Protein AF-A0A7V9ZHB8-F1 (afdb_monomer_lite)

Sequence (102 aa):
VEQLVADVLPHNGWNTVDVAPDSQLFAGVEQERFYFVHSYGVRRWELVTNGRTRPPLVSWTTHESDRFVAAVENGPLWATQFHPEKSGDAGAVLLSNWVKQL

Foldseek 3Di:
DAFWDDPDPDPFAWFAKQFFPPDLLQVPPNGAIFGAHGGDFAQDDDDDDPVPADDWGFIWTDDPHGIHTQKIGGQLDIDGNTDLVPGPPSSVVSVVSNVVSD

Secondary structure (DSSP, 8-state):
-EE---SS-SEEEEEE-BPPTT-STTTT-TT-EEEEEESEE---------SSSPPPEEEEEEETTEEEEEEEEETTEEEESS-GGGSHHHHHHHHHHHHTT-

Structure (mmCIF, N/CA/C/O backbone):
data_AF-A0A7V9ZHB8-F1
#
_entry.id   AF-A0A7V9ZHB8-F1
#
loop_
_atom_site.group_PDB
_atom_site.id
_atom_site.type_symbol
_atom_site.label_atom_id
_atom_site.label_alt_id
_atom_site.label_comp_id
_atom_site.label_asym_id
_atom_site.label_entity_id
_atom_site.label_seq_id
_atom_site.pdbx_PDB_ins_code
_atom_site.Cartn_x
_atom_site.Cartn_y
_atom_site.Cartn_z
_atom_site.occupancy
_atom_site.B_iso_or_equiv
_atom_site.auth_seq_id
_atom_site.auth_comp_id
_atom_site.auth_asym_id
_atom_site.auth_atom_id
_atom_site.pdbx_PDB_model_num
ATOM 1 N N . VAL A 1 1 ? 13.742 7.022 2.733 1.00 87.94 1 VAL A N 1
ATOM 2 C CA . VAL A 1 1 ? 13.337 6.326 1.489 1.00 87.94 1 VAL A CA 1
ATOM 3 C C . VAL A 1 1 ? 14.582 6.030 0.679 1.00 87.94 1 VAL A C 1
ATOM 5 O O . VAL A 1 1 ? 15.528 6.804 0.761 1.00 87.94 1 VAL A O 1
ATOM 8 N N . GLU A 1 2 ? 14.591 4.922 -0.051 1.00 95.31 2 GLU A N 1
ATOM 9 C CA . GLU A 1 2 ? 15.714 4.433 -0.860 1.00 95.31 2 GLU A CA 1
ATOM 10 C C . GLU A 1 2 ? 15.196 4.042 -2.249 1.00 95.31 2 GLU A C 1
ATOM 12 O O . GLU A 1 2 ? 14.010 3.739 -2.388 1.00 95.31 2 GLU A O 1
ATOM 17 N N . GLN A 1 3 ? 16.051 4.077 -3.275 1.00 97.00 3 GLN A N 1
ATOM 18 C CA . GLN A 1 3 ? 15.681 3.570 -4.598 1.00 97.00 3 GLN A CA 1
ATOM 19 C C . GLN A 1 3 ? 15.465 2.056 -4.508 1.00 97.00 3 GLN A C 1
ATOM 21 O O . GLN A 1 3 ? 16.224 1.377 -3.815 1.00 97.00 3 GLN A O 1
ATOM 26 N N . LEU A 1 4 ? 14.435 1.542 -5.179 1.00 97.38 4 LEU A N 1
ATOM 27 C CA . LEU A 1 4 ? 14.171 0.106 -5.189 1.00 97.38 4 LEU A CA 1
ATOM 28 C C . LEU A 1 4 ? 15.274 -0.654 -5.940 1.00 97.38 4 LEU A C 1
ATOM 30 O O . LEU A 1 4 ? 15.810 -0.165 -6.937 1.00 97.38 4 LEU A O 1
ATOM 34 N N . VAL A 1 5 ? 15.578 -1.864 -5.477 1.00 96.69 5 VAL A N 1
ATOM 35 C CA . VAL A 1 5 ? 16.497 -2.799 -6.141 1.00 96.69 5 VAL A CA 1
ATOM 36 C C . VAL A 1 5 ? 15.700 -3.698 -7.091 1.00 96.69 5 VAL A C 1
ATOM 38 O O . VAL A 1 5 ? 15.248 -4.779 -6.720 1.00 96.69 5 VAL A O 1
ATOM 41 N N . ALA A 1 6 ? 15.501 -3.220 -8.317 1.00 95.94 6 ALA A N 1
ATOM 42 C CA . ALA A 1 6 ? 14.752 -3.908 -9.367 1.00 95.94 6 ALA A CA 1
ATOM 43 C C . ALA A 1 6 ? 15.401 -3.666 -10.737 1.00 95.94 6 ALA A C 1
ATOM 45 O O . ALA A 1 6 ? 16.004 -2.610 -10.959 1.00 95.94 6 ALA A O 1
ATOM 46 N N . ASP A 1 7 ? 15.244 -4.619 -11.651 1.00 97.31 7 ASP A N 1
ATOM 47 C CA . ASP A 1 7 ? 15.706 -4.520 -13.036 1.00 97.31 7 ASP A CA 1
ATOM 48 C C . ASP A 1 7 ? 14.879 -3.484 -13.815 1.00 97.31 7 ASP A C 1
ATOM 50 O O . ASP A 1 7 ? 15.413 -2.767 -14.667 1.00 97.31 7 ASP A O 1
ATOM 54 N N . VAL A 1 8 ? 13.580 -3.361 -13.501 1.00 96.88 8 VAL A N 1
ATOM 55 C CA . VAL A 1 8 ? 12.665 -2.407 -14.145 1.00 96.88 8 VAL A CA 1
ATOM 56 C C . VAL A 1 8 ? 12.180 -1.342 -13.162 1.00 96.88 8 VAL A C 1
ATOM 58 O O . VAL A 1 8 ? 11.477 -1.632 -12.190 1.00 96.88 8 VAL A O 1
ATOM 61 N N . LEU A 1 9 ? 12.495 -0.076 -13.473 1.00 96.81 9 LEU A N 1
ATOM 62 C CA . LEU A 1 9 ? 11.999 1.107 -12.766 1.00 96.81 9 LEU A CA 1
ATOM 63 C C . LEU A 1 9 ? 11.439 2.178 -13.722 1.00 96.81 9 LEU A C 1
ATOM 65 O O . LEU A 1 9 ? 11.966 2.346 -14.823 1.00 96.81 9 LEU A O 1
ATOM 69 N N . PRO A 1 10 ? 10.426 2.960 -13.291 1.00 97.12 10 PRO A N 1
ATOM 70 C CA . PRO A 1 10 ? 9.729 2.870 -11.999 1.00 97.12 10 PRO A CA 1
ATOM 71 C C . PRO A 1 10 ? 8.911 1.576 -11.860 1.00 97.12 10 PRO A C 1
ATOM 73 O O . PRO A 1 10 ? 8.485 1.004 -12.862 1.00 97.12 10 PRO A O 1
ATOM 76 N N . HIS A 1 11 ? 8.645 1.147 -10.622 1.00 98.00 11 HIS A N 1
ATOM 77 C CA . HIS A 1 11 ? 7.557 0.206 -10.349 1.00 98.00 11 HIS A CA 1
ATOM 78 C C . HIS A 1 11 ? 6.259 0.889 -10.788 1.00 98.00 11 HIS A C 1
ATOM 80 O O . HIS A 1 11 ? 5.788 1.815 -10.125 1.00 98.00 11 HIS A O 1
ATOM 86 N N . ASN A 1 12 ? 5.756 0.499 -11.960 1.00 98.12 12 ASN A N 1
ATOM 87 C CA . ASN A 1 12 ? 4.622 1.121 -12.633 1.00 98.12 12 ASN A CA 1
ATOM 88 C C . ASN A 1 12 ? 3.623 0.046 -13.048 1.00 98.12 12 ASN A C 1
ATOM 90 O O . ASN A 1 12 ? 3.830 -0.660 -14.036 1.00 98.12 12 ASN A O 1
ATOM 94 N N . GLY A 1 13 ? 2.545 -0.082 -12.284 1.00 97.75 13 GLY A N 1
ATOM 95 C CA . GLY A 1 13 ? 1.534 -1.092 -12.542 1.00 97.75 13 GLY A CA 1
ATOM 96 C C . GLY A 1 13 ? 0.761 -1.501 -11.301 1.00 97.75 13 GLY A C 1
ATOM 97 O O . GLY A 1 13 ? 0.756 -0.818 -10.280 1.00 97.75 13 GLY A O 1
ATOM 98 N N . TRP A 1 14 ? 0.072 -2.629 -11.432 1.00 98.50 14 TRP A N 1
ATOM 99 C CA . TRP A 1 14 ? -0.825 -3.167 -10.419 1.00 98.50 14 TRP A CA 1
ATOM 100 C C . TRP A 1 14 ? -0.142 -4.266 -9.614 1.00 98.50 14 TRP A C 1
ATOM 102 O O . TRP A 1 14 ? 0.221 -5.305 -10.174 1.00 98.50 14 TRP A O 1
ATOM 112 N N . ASN A 1 15 ? -0.037 -4.080 -8.302 1.00 98.56 15 ASN A N 1
ATOM 113 C CA . ASN A 1 15 ? 0.604 -5.040 -7.406 1.00 98.56 15 ASN A CA 1
ATOM 114 C C . ASN A 1 15 ? -0.289 -5.359 -6.197 1.00 98.56 15 ASN A C 1
ATOM 116 O O . ASN A 1 15 ? -1.186 -4.583 -5.860 1.00 98.56 15 ASN A O 1
ATOM 120 N N . THR A 1 16 ? -0.076 -6.518 -5.582 1.00 98.50 16 THR A N 1
ATOM 121 C CA . THR A 1 16 ? -0.768 -6.946 -4.359 1.00 98.50 16 THR A CA 1
ATOM 122 C C . THR A 1 16 ? -0.062 -6.401 -3.122 1.00 98.50 16 THR A C 1
ATOM 124 O O . THR A 1 16 ? 1.098 -5.985 -3.177 1.00 98.50 16 THR A O 1
ATOM 127 N N . VAL A 1 17 ? -0.759 -6.411 -1.989 1.00 98.75 17 VAL A N 1
ATOM 128 C CA . VAL A 1 17 ? -0.229 -5.955 -0.702 1.00 98.75 17 VAL A CA 1
ATOM 129 C C . VAL A 1 17 ? -0.300 -7.101 0.305 1.00 98.75 17 VAL A C 1
ATOM 131 O O . VAL A 1 17 ? -1.345 -7.715 0.483 1.00 98.75 17 VAL A O 1
ATOM 134 N N . ASP A 1 18 ? 0.808 -7.360 0.993 1.00 98.62 18 ASP A N 1
ATOM 135 C CA . ASP A 1 18 ? 0.848 -8.147 2.221 1.00 98.62 18 ASP A CA 1
ATOM 136 C C . ASP A 1 18 ? 0.227 -7.299 3.339 1.00 98.62 18 ASP A C 1
ATOM 138 O O . ASP A 1 18 ? 0.907 -6.506 4.007 1.00 98.62 18 ASP A O 1
ATOM 142 N N . VAL A 1 19 ? -1.091 -7.412 3.484 1.00 98.50 19 VAL A N 1
ATOM 143 C CA . VAL A 1 19 ? -1.876 -6.623 4.434 1.00 98.50 19 VAL A CA 1
ATOM 144 C C . VAL A 1 19 ? -1.509 -6.994 5.870 1.00 98.50 19 VAL A C 1
ATOM 146 O O . VAL A 1 19 ? -1.460 -8.167 6.244 1.00 98.50 19 VAL A O 1
ATOM 149 N N . ALA A 1 20 ? -1.247 -5.976 6.689 1.00 97.69 20 ALA A N 1
ATOM 150 C CA . ALA A 1 20 ? -1.043 -6.157 8.118 1.00 97.69 20 ALA A CA 1
ATOM 151 C C . ALA A 1 20 ? -2.311 -6.741 8.772 1.00 97.69 20 ALA A C 1
ATOM 153 O O . ALA A 1 20 ? -3.413 -6.287 8.452 1.00 97.69 20 ALA A O 1
ATOM 154 N N . PRO A 1 21 ? -2.183 -7.695 9.712 1.00 96.06 21 PRO A N 1
ATOM 155 C CA . PRO A 1 21 ? -3.331 -8.217 10.444 1.00 96.06 21 PRO A CA 1
ATOM 156 C C . PRO A 1 21 ? -4.172 -7.096 11.066 1.00 96.06 21 PRO A C 1
ATOM 158 O O . PRO A 1 21 ? -3.627 -6.088 11.518 1.00 96.06 21 PRO A O 1
ATOM 161 N N . ASP A 1 22 ? -5.490 -7.291 11.081 1.00 94.81 22 ASP A N 1
ATOM 162 C CA . ASP A 1 22 ? -6.484 -6.388 11.681 1.00 94.81 22 ASP A CA 1
ATOM 163 C C . ASP A 1 22 ? -6.598 -4.984 11.048 1.00 94.81 22 ASP A C 1
ATOM 165 O O . ASP A 1 22 ? -7.266 -4.107 11.606 1.00 94.81 22 ASP A O 1
ATOM 169 N N . SER A 1 23 ? -5.992 -4.765 9.875 1.00 96.81 23 SER A N 1
ATOM 170 C CA . SER A 1 23 ? -6.069 -3.489 9.156 1.00 96.81 23 SER A CA 1
ATOM 171 C C . SER A 1 23 ? -7.503 -3.132 8.761 1.00 96.81 23 SER A C 1
ATOM 173 O O . SER A 1 23 ? -8.161 -3.865 8.021 1.00 96.81 23 SER A O 1
ATOM 175 N N . GLN A 1 24 ? -7.974 -1.963 9.205 1.00 96.88 24 GLN A N 1
ATOM 176 C CA . GLN A 1 24 ? -9.261 -1.411 8.770 1.00 96.88 24 GLN A CA 1
ATOM 177 C C . GLN A 1 24 ? -9.154 -0.767 7.386 1.00 96.88 24 GLN A C 1
ATOM 179 O O . GLN A 1 24 ? -10.141 -0.715 6.652 1.00 96.88 24 GLN A O 1
ATOM 184 N N . LEU A 1 25 ? -7.958 -0.305 7.008 1.00 97.12 25 LEU A N 1
ATOM 185 C CA . LEU A 1 25 ? -7.672 0.274 5.696 1.00 97.12 25 LEU A CA 1
ATOM 186 C C . LEU A 1 25 ? -8.040 -0.684 4.554 1.00 97.12 25 LEU A C 1
ATOM 188 O O . LEU A 1 25 ? -8.719 -0.280 3.609 1.00 97.12 25 LEU A O 1
ATOM 192 N N . PHE A 1 26 ? -7.657 -1.957 4.666 1.00 98.12 26 PHE A N 1
ATOM 193 C CA . PHE A 1 26 ? -7.837 -2.962 3.609 1.00 98.12 26 PHE A CA 1
ATOM 194 C C . PHE A 1 26 ? -9.076 -3.852 3.767 1.00 98.12 26 PHE A C 1
ATOM 196 O O . PHE A 1 26 ? -9.242 -4.780 2.978 1.00 98.12 26 PHE A O 1
ATOM 203 N N . ALA A 1 27 ? -9.949 -3.584 4.744 1.00 97.94 27 ALA A N 1
ATOM 204 C CA . ALA A 1 27 ? -11.111 -4.425 5.020 1.00 97.94 27 ALA A CA 1
ATOM 205 C C . ALA A 1 27 ? -11.984 -4.641 3.765 1.00 97.94 27 ALA A C 1
ATOM 207 O O . ALA A 1 27 ? -12.530 -3.682 3.205 1.00 97.94 27 ALA A O 1
ATOM 208 N N . GLY A 1 28 ? -12.121 -5.902 3.342 1.00 98.12 28 GLY A N 1
ATOM 209 C CA . GLY A 1 28 ? -12.891 -6.322 2.166 1.00 98.12 28 GLY A CA 1
ATOM 210 C C . GLY A 1 28 ? -12.172 -6.189 0.817 1.00 98.12 28 GLY A C 1
ATOM 211 O O . GLY A 1 28 ? -12.789 -6.463 -0.212 1.00 98.12 28 GLY A O 1
ATOM 212 N N . VAL A 1 29 ? -10.905 -5.767 0.802 1.00 98.38 29 VAL A N 1
ATOM 213 C CA . VAL A 1 29 ? -10.054 -5.631 -0.398 1.00 98.38 29 VAL A CA 1
ATOM 214 C C . VAL A 1 29 ? -8.635 -6.165 -0.162 1.00 98.38 29 VAL A C 1
ATOM 216 O O . VAL A 1 29 ? -7.681 -5.755 -0.821 1.00 98.38 29 VAL A O 1
ATOM 219 N N . GLU A 1 30 ? -8.469 -7.093 0.779 1.00 98.19 30 GLU A N 1
ATOM 220 C CA . GLU A 1 30 ? -7.162 -7.589 1.227 1.00 98.19 30 GLU A CA 1
ATOM 221 C C . GLU A 1 30 ? -6.399 -8.346 0.131 1.00 98.19 30 GLU A C 1
ATOM 223 O O . GLU A 1 30 ? -5.177 -8.436 0.180 1.00 98.19 30 GLU A O 1
ATOM 228 N N . GLN A 1 31 ? -7.120 -8.907 -0.844 1.00 97.94 31 GLN A N 1
ATOM 229 C CA . GLN A 1 31 ? -6.565 -9.695 -1.953 1.00 97.94 31 GLN A CA 1
ATOM 230 C C . GLN A 1 31 ? -6.563 -8.939 -3.291 1.00 97.94 31 GLN A C 1
ATOM 232 O O . GLN A 1 31 ? -6.188 -9.501 -4.322 1.00 97.94 31 GLN A O 1
ATOM 237 N N . GLU A 1 32 ? -6.991 -7.676 -3.289 1.00 98.56 32 GLU A N 1
ATOM 238 C CA . GLU A 1 32 ? -7.055 -6.854 -4.493 1.00 98.56 32 GLU A CA 1
ATOM 239 C C . GLU A 1 32 ? -5.682 -6.293 -4.883 1.00 98.56 32 GLU A C 1
ATOM 241 O O . GLU A 1 32 ? -4.687 -6.375 -4.152 1.00 98.56 32 GLU A O 1
ATOM 246 N N . ARG A 1 33 ? -5.621 -5.712 -6.083 1.00 98.56 33 ARG A N 1
A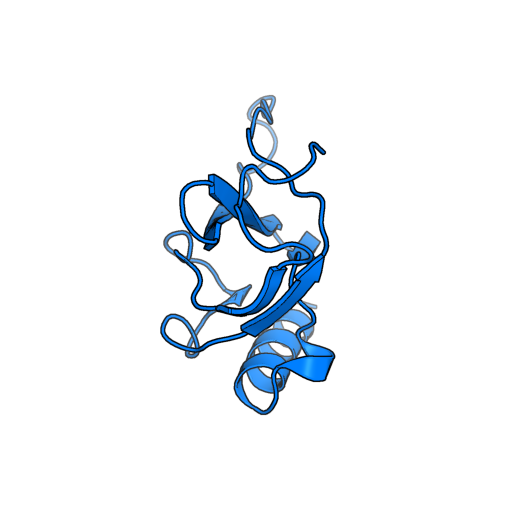TOM 247 C CA . ARG A 1 33 ? -4.424 -5.039 -6.591 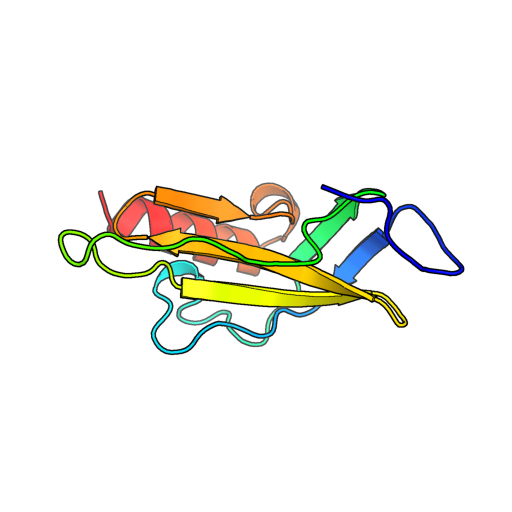1.00 98.56 33 ARG A CA 1
ATOM 248 C C . ARG A 1 33 ? -4.591 -3.530 -6.546 1.00 98.56 33 ARG A C 1
ATOM 250 O O . ARG A 1 33 ? -5.658 -3.003 -6.844 1.00 98.56 33 ARG A O 1
ATOM 257 N N . PHE A 1 34 ? -3.490 -2.839 -6.279 1.00 98.88 34 PHE A N 1
ATOM 258 C CA . PHE A 1 34 ? -3.434 -1.381 -6.234 1.00 98.88 34 PHE A CA 1
ATOM 259 C C . PHE A 1 34 ? -2.411 -0.845 -7.230 1.00 98.88 34 PHE A C 1
ATOM 261 O O . PHE A 1 34 ? -1.441 -1.528 -7.566 1.00 98.88 34 PHE A O 1
ATOM 268 N N . TYR A 1 35 ? -2.638 0.374 -7.717 1.00 98.69 35 TYR A N 1
ATOM 269 C CA . TYR A 1 35 ? -1.800 1.001 -8.731 1.00 98.69 35 TYR A CA 1
ATOM 270 C C . TYR A 1 35 ? -0.626 1.767 -8.107 1.00 98.69 35 TYR A C 1
ATOM 272 O O . TYR A 1 35 ? -0.805 2.758 -7.391 1.00 98.69 35 TYR A O 1
ATOM 280 N N . PHE A 1 36 ? 0.588 1.326 -8.422 1.00 98.81 36 PHE A N 1
ATOM 281 C CA . PHE A 1 36 ? 1.850 1.923 -8.001 1.00 98.81 36 PHE A CA 1
ATOM 282 C C . PHE A 1 36 ? 2.531 2.628 -9.177 1.00 98.81 36 PHE A C 1
ATOM 284 O O . PHE A 1 36 ? 2.487 2.152 -10.310 1.00 98.81 36 PHE A O 1
ATOM 291 N N . VAL A 1 37 ? 3.186 3.758 -8.895 1.00 98.38 37 VAL A N 1
ATOM 292 C CA . VAL A 1 37 ? 4.053 4.472 -9.845 1.00 98.38 37 VAL A CA 1
ATOM 293 C C . VAL A 1 37 ? 5.162 5.216 -9.091 1.00 98.38 37 VAL A C 1
ATOM 295 O O . VAL A 1 37 ? 5.001 6.362 -8.681 1.00 98.38 37 VAL A O 1
ATOM 298 N N . HIS A 1 38 ? 6.293 4.550 -8.847 1.00 98.31 38 HIS A N 1
ATOM 299 C CA . HIS A 1 38 ? 7.403 5.116 -8.065 1.00 98.31 38 HIS A CA 1
ATOM 300 C C . HIS A 1 38 ? 8.738 4.393 -8.313 1.00 98.31 38 HIS A C 1
ATOM 302 O O . HIS A 1 38 ? 8.761 3.220 -8.676 1.00 98.31 38 HIS A O 1
ATOM 308 N N . SER A 1 39 ? 9.862 5.082 -8.084 1.00 98.19 39 SER A N 1
ATOM 309 C CA . SER A 1 39 ? 11.209 4.471 -8.113 1.00 98.19 39 SER A CA 1
ATOM 310 C C . SER A 1 39 ? 11.841 4.309 -6.728 1.00 98.19 39 SER A C 1
ATOM 312 O O . SER A 1 39 ? 12.841 3.610 -6.588 1.00 98.19 39 SER A O 1
ATOM 314 N N . TYR A 1 40 ? 11.278 4.960 -5.706 1.00 98.31 40 TYR A N 1
ATOM 315 C CA . TYR A 1 40 ? 11.793 4.977 -4.336 1.00 98.31 40 TYR A CA 1
ATOM 316 C C . TYR A 1 40 ? 10.733 4.449 -3.373 1.00 98.31 40 TYR A C 1
ATOM 318 O O . TYR A 1 40 ? 9.545 4.686 -3.584 1.00 98.31 40 TYR A O 1
ATOM 326 N N . GLY A 1 41 ? 11.154 3.768 -2.311 1.00 97.69 41 GLY A N 1
ATOM 327 C CA . GLY A 1 41 ? 10.269 3.225 -1.282 1.00 97.69 41 GLY A CA 1
ATOM 328 C C . GLY A 1 41 ? 10.921 3.201 0.100 1.00 97.69 41 GLY A C 1
ATOM 329 O O . GLY A 1 41 ? 12.112 3.478 0.270 1.00 97.69 41 GLY A O 1
ATOM 330 N N . VAL A 1 42 ? 10.128 2.897 1.127 1.00 97.62 42 VAL A N 1
ATOM 331 C CA . VAL A 1 42 ? 10.632 2.636 2.484 1.00 97.62 42 VAL A CA 1
ATOM 332 C C . VAL A 1 42 ? 10.916 1.142 2.609 1.00 97.62 42 VAL A C 1
ATOM 334 O O . VAL A 1 42 ? 9.988 0.342 2.648 1.00 97.62 42 VAL A O 1
ATOM 337 N N . ARG A 1 43 ? 12.197 0.767 2.668 1.00 95.62 43 ARG A N 1
ATOM 338 C CA . ARG A 1 43 ? 12.649 -0.640 2.690 1.00 95.62 43 ARG A CA 1
ATOM 339 C C . ARG A 1 43 ? 12.852 -1.201 4.101 1.00 95.62 43 ARG A C 1
ATOM 341 O O . ARG A 1 43 ? 12.961 -2.406 4.292 1.00 95.62 43 ARG A O 1
ATOM 348 N N . ARG A 1 44 ? 12.891 -0.325 5.109 1.00 93.88 44 ARG A N 1
ATOM 349 C CA . ARG A 1 44 ? 13.052 -0.665 6.529 1.00 93.88 44 ARG A CA 1
ATOM 350 C C . ARG A 1 44 ? 12.077 0.151 7.366 1.00 93.88 44 ARG A C 1
ATOM 352 O O . ARG A 1 44 ? 11.900 1.341 7.114 1.00 93.88 44 ARG A O 1
ATOM 359 N N . TRP A 1 45 ? 11.478 -0.485 8.368 1.00 90.94 45 TRP A N 1
ATOM 360 C CA . TRP A 1 45 ? 10.575 0.161 9.314 1.00 90.94 45 TRP A CA 1
ATOM 361 C C . TRP A 1 45 ? 11.170 0.121 10.723 1.00 90.94 45 TRP A C 1
ATOM 363 O O . TRP A 1 45 ? 11.392 -0.958 11.266 1.00 90.94 45 TRP A O 1
ATOM 373 N N . GLU A 1 46 ? 11.427 1.290 11.311 1.00 85.56 46 GLU A N 1
ATOM 374 C CA . GLU A 1 46 ? 12.141 1.425 12.593 1.00 85.56 46 GLU A CA 1
ATOM 375 C C . GLU A 1 46 ? 11.420 2.378 13.564 1.00 85.56 46 GLU A C 1
ATOM 377 O O . GLU A 1 46 ? 12.050 3.099 14.338 1.00 85.56 46 GLU A O 1
ATOM 382 N N . LEU A 1 47 ? 10.082 2.427 13.536 1.00 82.56 47 LEU A N 1
ATOM 383 C CA . LEU A 1 47 ? 9.351 3.264 14.490 1.00 82.56 47 LEU A CA 1
ATOM 384 C C . LEU A 1 47 ? 9.345 2.627 15.885 1.00 82.56 47 LEU A C 1
ATOM 386 O O . LEU A 1 47 ? 8.675 1.624 16.124 1.00 82.56 47 LEU A O 1
ATOM 390 N N . VAL A 1 48 ? 10.027 3.276 16.825 1.00 72.56 48 VAL A N 1
ATOM 391 C CA . VAL A 1 48 ? 9.997 2.925 18.248 1.00 72.56 48 VAL A CA 1
ATOM 392 C C . VAL A 1 48 ? 8.910 3.744 18.944 1.00 72.56 48 VAL A C 1
ATOM 394 O O . VAL A 1 48 ? 9.040 4.955 19.113 1.00 72.56 48 VAL A O 1
ATOM 397 N N . THR A 1 49 ? 7.822 3.096 19.363 1.00 76.62 49 THR A N 1
ATOM 398 C CA . THR A 1 49 ? 6.802 3.746 20.202 1.00 76.62 49 THR A CA 1
ATOM 399 C C . THR A 1 49 ? 7.264 3.803 21.656 1.00 76.62 49 THR A C 1
ATOM 401 O O . THR A 1 49 ? 7.800 2.828 22.173 1.00 76.62 49 THR A O 1
ATOM 404 N N . ASN A 1 50 ? 6.974 4.894 22.363 1.00 80.38 50 ASN A N 1
ATOM 405 C CA . ASN A 1 50 ? 7.286 5.056 23.791 1.00 80.38 50 ASN A CA 1
ATOM 406 C C . ASN A 1 50 ? 6.275 4.360 24.736 1.00 80.38 50 ASN A C 1
ATOM 408 O O . ASN A 1 50 ? 6.171 4.728 25.904 1.00 80.38 50 ASN A O 1
ATOM 412 N N . GLY A 1 51 ? 5.476 3.418 24.219 1.00 79.88 51 GLY A N 1
ATOM 413 C CA . GLY A 1 51 ? 4.414 2.719 24.952 1.00 79.88 51 GLY A CA 1
ATOM 414 C C . GLY A 1 51 ? 3.147 3.542 25.218 1.00 79.88 51 GLY A C 1
ATOM 415 O O . GLY A 1 51 ? 2.193 3.013 25.778 1.00 79.88 51 GLY A O 1
ATOM 416 N N . ARG A 1 52 ? 3.103 4.823 24.823 1.00 81.62 52 ARG A N 1
ATOM 417 C CA . ARG A 1 52 ? 1.927 5.698 25.013 1.00 81.62 52 ARG A CA 1
ATOM 418 C C . ARG A 1 52 ? 0.991 5.716 23.807 1.00 81.62 52 ARG A C 1
ATOM 420 O O . ARG A 1 52 ? -0.122 6.222 23.907 1.00 81.62 52 ARG A O 1
ATOM 427 N N . THR A 1 53 ? 1.445 5.193 22.673 1.00 80.12 53 THR A N 1
ATOM 428 C CA . THR A 1 53 ? 0.679 5.078 21.433 1.00 80.12 53 THR A CA 1
ATOM 429 C C . THR A 1 53 ? 0.672 3.632 20.969 1.00 80.12 53 THR A C 1
ATOM 431 O O . THR A 1 53 ? 1.617 2.882 21.221 1.00 80.12 53 THR A O 1
ATOM 434 N N . ARG A 1 54 ? -0.403 3.236 20.283 1.00 83.94 54 ARG A N 1
ATOM 435 C CA . ARG A 1 54 ? -0.436 1.944 19.600 1.00 83.94 54 ARG A CA 1
ATOM 436 C C . ARG A 1 54 ? 0.626 1.941 18.489 1.00 83.94 54 ARG A C 1
ATOM 438 O O . ARG A 1 54 ? 0.776 2.963 17.810 1.00 83.94 54 ARG A O 1
ATOM 445 N N . PRO A 1 55 ? 1.379 0.841 18.315 1.00 89.06 55 PRO A N 1
ATOM 446 C CA . PRO A 1 55 ? 2.226 0.672 17.146 1.00 89.06 55 PRO A CA 1
ATOM 447 C C . PRO A 1 55 ? 1.383 0.741 15.869 1.00 89.06 55 PRO A C 1
ATOM 449 O O . PRO A 1 55 ? 0.263 0.227 15.860 1.00 89.06 55 PRO A O 1
ATOM 452 N N . PRO A 1 56 ? 1.893 1.368 14.801 1.00 92.88 56 PRO A N 1
ATOM 453 C CA . PRO A 1 56 ? 1.217 1.353 13.518 1.00 92.88 56 PRO A CA 1
ATOM 454 C C . PRO A 1 56 ? 1.193 -0.057 12.937 1.00 92.88 56 PRO A C 1
ATOM 456 O O . PRO A 1 56 ? 2.153 -0.819 13.070 1.00 92.88 56 PRO A O 1
ATOM 459 N N . LEU A 1 57 ? 0.121 -0.352 12.216 1.00 95.50 57 LEU A N 1
ATOM 460 C CA . LEU A 1 57 ? 0.050 -1.475 11.301 1.00 95.50 57 LEU A CA 1
ATOM 461 C C . LEU A 1 57 ? 0.821 -1.106 10.030 1.00 95.50 57 LEU A C 1
ATOM 463 O O . LEU A 1 57 ? 0.635 -0.022 9.474 1.00 95.50 57 LEU A O 1
ATOM 467 N N . VAL A 1 58 ? 1.712 -1.992 9.585 1.00 97.50 58 VAL A N 1
ATOM 468 C CA . VAL A 1 58 ? 2.577 -1.766 8.418 1.00 97.50 58 VAL A CA 1
ATOM 469 C C . VAL A 1 58 ? 2.338 -2.880 7.413 1.00 97.50 58 VAL A C 1
ATOM 471 O O . VAL A 1 58 ? 2.694 -4.031 7.668 1.00 97.50 58 VAL A O 1
ATOM 474 N N . SER A 1 59 ? 1.743 -2.523 6.278 1.00 98.50 59 SER A N 1
ATOM 475 C CA . SER A 1 59 ? 1.497 -3.439 5.165 1.00 98.50 59 SER A CA 1
ATOM 476 C C . SER A 1 59 ? 2.610 -3.311 4.134 1.00 98.50 59 SER A C 1
ATOM 478 O O . SER A 1 59 ? 3.109 -2.212 3.867 1.00 98.50 59 SER A O 1
ATOM 480 N N . TRP A 1 60 ? 3.010 -4.432 3.549 1.00 98.69 60 TRP A N 1
ATOM 481 C CA . TRP A 1 60 ? 4.184 -4.517 2.682 1.00 98.69 60 TRP A CA 1
ATOM 482 C C . TRP A 1 60 ? 3.790 -4.911 1.267 1.00 98.69 60 TRP A C 1
ATOM 484 O O . TRP A 1 60 ? 2.706 -5.416 1.023 1.00 98.69 60 TRP A O 1
ATOM 494 N N . THR A 1 61 ? 4.671 -4.682 0.312 1.00 98.69 61 THR A N 1
ATOM 495 C CA . THR A 1 61 ? 4.569 -5.277 -1.019 1.00 98.69 61 THR A CA 1
ATOM 496 C C . THR A 1 61 ? 5.972 -5.596 -1.513 1.00 98.69 61 THR A C 1
ATOM 498 O O . THR A 1 61 ? 6.967 -5.151 -0.928 1.00 98.69 61 THR A O 1
ATOM 501 N N . THR A 1 62 ? 6.049 -6.387 -2.573 1.00 98.44 62 THR A N 1
ATOM 502 C CA . THR A 1 62 ? 7.306 -6.777 -3.201 1.00 98.44 62 THR A CA 1
ATOM 503 C C . THR A 1 62 ? 7.224 -6.456 -4.687 1.00 98.44 62 THR A C 1
ATOM 505 O O . THR A 1 62 ? 6.295 -6.890 -5.370 1.00 98.44 62 THR A O 1
ATOM 508 N N . HIS A 1 63 ? 8.189 -5.685 -5.188 1.00 98.12 63 HIS A N 1
ATOM 509 C CA . HIS A 1 63 ? 8.398 -5.488 -6.623 1.00 98.12 63 HIS A CA 1
ATOM 510 C C . HIS A 1 63 ? 9.691 -6.199 -7.002 1.00 98.12 63 HIS A C 1
ATOM 512 O O . HIS A 1 63 ? 10.764 -5.842 -6.516 1.00 98.12 63 HIS A O 1
ATOM 518 N N . GLU A 1 64 ? 9.564 -7.239 -7.824 1.00 96.38 64 GLU A N 1
ATOM 519 C CA . GLU A 1 64 ? 10.649 -8.170 -8.146 1.00 96.38 64 GLU A CA 1
ATOM 520 C C . GLU A 1 64 ? 11.318 -8.743 -6.884 1.00 96.38 64 GLU A C 1
ATOM 522 O O . GLU A 1 64 ? 10.714 -9.555 -6.186 1.00 96.38 64 GLU A O 1
ATOM 527 N N . SER A 1 65 ? 12.559 -8.344 -6.592 1.00 93.88 65 SER A N 1
ATOM 528 C CA . SER A 1 65 ? 13.336 -8.853 -5.456 1.00 93.88 65 SER A CA 1
ATOM 529 C C . SER A 1 65 ? 13.316 -7.944 -4.225 1.00 93.88 65 SER A C 1
ATOM 531 O O . SER A 1 65 ? 13.844 -8.329 -3.181 1.00 93.88 65 SER A O 1
ATOM 533 N N . ASP A 1 66 ? 12.710 -6.755 -4.318 1.00 97.38 66 ASP A N 1
ATOM 534 C CA . ASP A 1 66 ? 12.792 -5.743 -3.267 1.00 97.38 66 ASP A CA 1
ATOM 535 C C . ASP A 1 66 ? 11.449 -5.524 -2.570 1.00 97.38 66 ASP A C 1
ATOM 537 O O . ASP A 1 66 ? 10.405 -5.306 -3.195 1.00 97.38 66 ASP A O 1
ATOM 541 N N . ARG A 1 67 ? 11.492 -5.575 -1.238 1.00 98.06 67 ARG A N 1
ATOM 542 C CA . ARG A 1 67 ? 10.322 -5.468 -0.367 1.00 98.06 67 ARG A CA 1
ATOM 543 C C . ARG A 1 67 ? 10.278 -4.092 0.280 1.00 98.06 67 ARG A C 1
ATOM 545 O O . ARG A 1 67 ? 11.266 -3.629 0.850 1.00 98.06 67 ARG A O 1
ATOM 552 N N . PHE A 1 68 ? 9.118 -3.449 0.234 1.00 98.44 68 PHE A N 1
ATOM 553 C CA . PHE A 1 68 ? 8.938 -2.100 0.764 1.00 98.44 68 PHE A CA 1
ATOM 554 C C . PHE A 1 68 ? 7.554 -1.903 1.385 1.00 98.44 68 PHE A C 1
ATOM 556 O O . PHE A 1 68 ? 6.630 -2.692 1.179 1.00 98.44 68 PHE A O 1
ATOM 563 N N . VAL A 1 69 ? 7.421 -0.848 2.186 1.00 98.50 69 VAL A N 1
ATOM 564 C CA . VAL A 1 69 ? 6.161 -0.475 2.834 1.00 98.50 69 VAL A CA 1
ATOM 565 C C . VAL A 1 69 ? 5.167 0.011 1.781 1.00 98.50 69 VAL A C 1
ATOM 567 O O . VAL A 1 69 ? 5.404 1.015 1.110 1.00 98.50 69 VAL A O 1
ATOM 570 N N . ALA A 1 70 ? 4.041 -0.691 1.664 1.00 98.69 70 ALA A N 1
ATOM 571 C CA . ALA A 1 70 ? 2.942 -0.335 0.774 1.00 98.69 70 ALA A CA 1
ATOM 572 C C . ALA A 1 70 ? 1.954 0.623 1.444 1.00 98.69 70 ALA A C 1
ATOM 574 O O . ALA A 1 70 ? 1.423 1.514 0.784 1.00 98.69 70 ALA A O 1
ATOM 575 N N . ALA A 1 71 ? 1.704 0.441 2.742 1.00 98.44 71 ALA A N 1
ATOM 576 C CA . ALA A 1 71 ? 0.805 1.290 3.508 1.00 9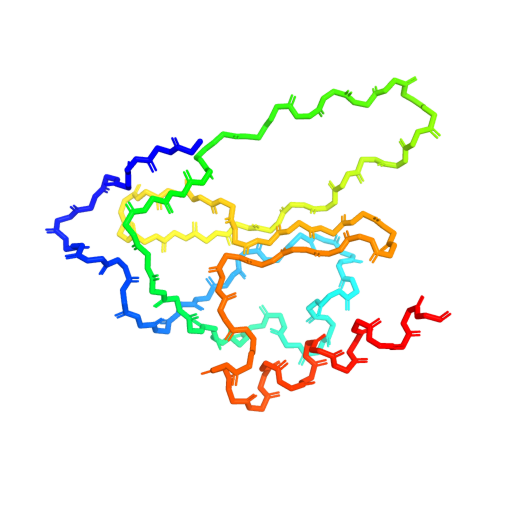8.44 71 ALA A CA 1
ATOM 577 C C . ALA A 1 71 ? 1.106 1.245 5.010 1.00 98.44 71 ALA A C 1
ATOM 579 O O . ALA A 1 71 ? 1.646 0.263 5.525 1.00 98.44 71 ALA A O 1
ATOM 580 N N . VAL A 1 72 ? 0.719 2.310 5.709 1.00 97.19 72 VAL A N 1
ATOM 581 C CA . VAL A 1 72 ? 0.801 2.434 7.167 1.00 97.19 72 VAL A CA 1
ATOM 582 C C . VAL A 1 72 ? -0.544 2.908 7.702 1.00 97.19 72 VAL A C 1
ATOM 584 O O . VAL A 1 72 ? -1.127 3.850 7.166 1.00 97.19 72 VAL A O 1
ATOM 587 N N . GLU A 1 73 ? -1.008 2.284 8.780 1.00 95.00 73 GLU A N 1
ATOM 588 C CA . GLU A 1 73 ? -2.252 2.610 9.480 1.00 95.00 73 GLU A CA 1
ATOM 589 C C . GLU A 1 73 ? -1.971 2.795 10.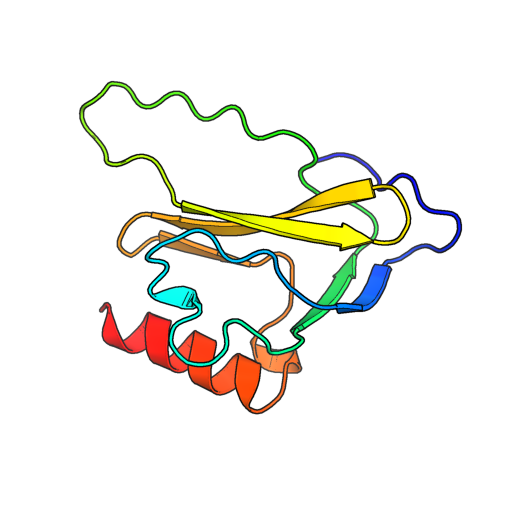981 1.00 95.00 73 GLU A C 1
ATOM 591 O O . GLU A 1 73 ? -1.411 1.916 11.634 1.00 95.00 73 GLU A O 1
ATOM 596 N N . ASN A 1 74 ? -2.345 3.946 11.552 1.00 91.75 74 ASN A N 1
ATOM 597 C CA . ASN A 1 74 ? -2.234 4.215 12.989 1.00 91.75 74 ASN A CA 1
ATOM 598 C C . ASN A 1 74 ? -3.415 5.041 13.512 1.00 91.75 74 ASN A C 1
ATOM 600 O O . ASN A 1 74 ? -3.380 6.276 13.514 1.00 91.75 74 ASN A O 1
ATOM 604 N N . GLY A 1 75 ? -4.475 4.364 13.958 1.00 87.44 75 GLY A N 1
ATOM 605 C CA . GLY A 1 75 ? -5.722 5.048 14.307 1.00 87.44 75 GLY A CA 1
ATOM 606 C C . GLY A 1 75 ? -6.265 5.785 13.076 1.00 87.44 75 GLY A C 1
ATOM 607 O O . GLY A 1 75 ? -6.419 5.130 12.055 1.00 87.44 75 GLY A O 1
ATOM 608 N N . PRO A 1 76 ? -6.514 7.106 13.118 1.00 87.06 76 PRO A N 1
ATOM 609 C CA . PRO A 1 76 ? -7.008 7.863 11.961 1.00 87.06 76 PRO A CA 1
ATOM 610 C C . PRO A 1 76 ? -5.919 8.251 10.936 1.00 87.06 76 PRO A C 1
ATOM 612 O O . PRO A 1 76 ? -6.242 8.744 9.855 1.00 87.06 76 PRO A O 1
ATOM 615 N N . LEU A 1 77 ? -4.627 8.082 11.261 1.00 91.31 77 LEU A N 1
ATOM 616 C CA . LEU A 1 77 ? -3.521 8.446 10.367 1.00 91.31 77 LEU A CA 1
ATOM 617 C C . LEU A 1 77 ? -3.177 7.282 9.440 1.00 91.31 77 LEU A C 1
ATOM 619 O O . LEU A 1 77 ? -2.543 6.316 9.874 1.00 91.31 77 LEU A O 1
ATOM 623 N N . TRP A 1 78 ? -3.575 7.390 8.175 1.00 95.50 78 TRP A N 1
ATOM 624 C CA . TRP A 1 78 ? -3.319 6.386 7.142 1.00 95.50 78 TRP A CA 1
ATOM 625 C C . TRP A 1 78 ? -2.458 6.976 6.021 1.00 95.50 78 TRP A C 1
ATOM 627 O O . TRP A 1 78 ? -2.581 8.156 5.691 1.00 95.50 78 TRP A O 1
ATOM 637 N N . ALA A 1 79 ? -1.584 6.162 5.434 1.00 97.50 79 ALA A N 1
ATOM 638 C CA . ALA A 1 79 ? -0.775 6.535 4.276 1.00 97.50 79 ALA A CA 1
ATOM 639 C C . ALA A 1 79 ? -0.562 5.331 3.354 1.00 97.50 79 ALA A C 1
ATOM 641 O O . ALA A 1 79 ? -0.352 4.216 3.832 1.00 97.50 79 ALA A O 1
ATOM 642 N N . THR A 1 80 ? -0.562 5.564 2.043 1.00 98.56 80 THR A N 1
ATOM 643 C CA . THR A 1 80 ? -0.335 4.543 1.012 1.00 98.56 80 THR A CA 1
ATOM 644 C C . THR A 1 80 ? 0.778 4.984 0.064 1.00 98.56 80 THR A C 1
ATOM 646 O O . THR A 1 80 ? 0.899 6.161 -0.269 1.00 98.56 80 THR A O 1
ATOM 649 N N . GLN A 1 81 ? 1.605 4.037 -0.375 1.00 98.56 81 GLN A N 1
ATOM 650 C CA . GLN A 1 81 ? 2.595 4.242 -1.435 1.00 98.56 81 GLN A CA 1
ATOM 651 C C . GLN A 1 81 ? 1.960 4.121 -2.829 1.00 98.56 81 GLN A C 1
ATOM 653 O O . GLN A 1 81 ? 2.425 4.753 -3.778 1.00 98.56 81 GLN A O 1
ATOM 658 N N . PHE A 1 82 ? 0.910 3.308 -2.956 1.00 98.75 82 PHE A N 1
ATOM 659 C CA . PHE A 1 82 ? 0.054 3.263 -4.138 1.00 98.75 82 PHE A CA 1
ATOM 660 C C . PHE A 1 82 ? -0.960 4.412 -4.136 1.00 98.75 82 PHE A C 1
ATOM 662 O O . PHE A 1 82 ? -1.181 5.073 -3.119 1.00 98.75 82 PHE A O 1
ATOM 6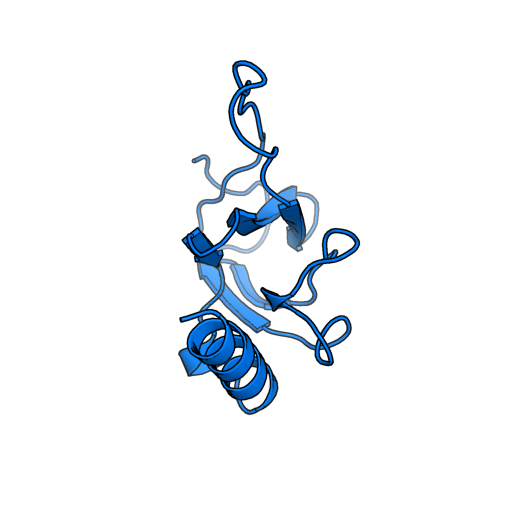69 N N . HIS A 1 83 ? -1.604 4.599 -5.284 1.00 98.69 83 HIS A N 1
ATOM 670 C CA . HIS A 1 83 ? -2.613 5.623 -5.529 1.00 98.69 83 HIS A CA 1
ATOM 671 C C . HIS A 1 83 ? -4.023 5.024 -5.439 1.00 98.69 83 HIS A C 1
ATOM 673 O O . HIS A 1 83 ? -4.499 4.459 -6.434 1.00 98.69 83 HIS A O 1
ATOM 679 N N . PRO A 1 84 ? -4.715 5.096 -4.286 1.00 98.19 84 PRO A N 1
ATOM 680 C CA . PRO A 1 84 ? -6.056 4.533 -4.160 1.00 98.19 84 PRO A CA 1
ATOM 681 C C . PRO A 1 84 ? -7.043 5.177 -5.144 1.00 98.19 84 PRO A C 1
ATOM 683 O O . PRO A 1 84 ? -7.857 4.485 -5.740 1.00 98.19 84 PRO A O 1
ATOM 686 N N . GLU A 1 85 ? -6.901 6.465 -5.449 1.00 98.25 85 GLU A N 1
ATOM 687 C CA . GLU A 1 85 ? -7.716 7.174 -6.441 1.00 98.25 85 GLU A CA 1
ATOM 688 C C . GLU A 1 85 ? -7.523 6.671 -7.883 1.00 98.25 85 GLU A C 1
ATOM 690 O O . GLU A 1 85 ? -8.367 6.911 -8.745 1.00 98.25 85 GLU A O 1
ATOM 695 N N . LYS A 1 86 ? -6.423 5.958 -8.151 1.00 98.12 86 LYS A N 1
ATOM 696 C CA . LYS A 1 86 ? -6.123 5.322 -9.445 1.00 98.12 86 LYS A CA 1
ATOM 697 C C . LYS A 1 86 ? -6.289 3.802 -9.418 1.00 98.12 86 LYS A C 1
ATOM 699 O O . LYS A 1 86 ? -5.997 3.148 -10.414 1.00 98.12 86 LYS A O 1
ATOM 704 N N . SER A 1 87 ? -6.756 3.243 -8.301 1.00 98.25 87 SER A N 1
ATOM 705 C CA . SER A 1 87 ? -6.853 1.795 -8.078 1.00 98.25 87 SER A CA 1
ATOM 706 C C . SER A 1 87 ? -8.267 1.235 -8.304 1.00 98.25 87 SER A C 1
ATOM 708 O O . SER A 1 87 ? -8.606 0.177 -7.782 1.00 98.25 87 SER A O 1
ATOM 710 N N . GLY A 1 88 ? -9.104 1.938 -9.077 1.00 97.88 88 GLY A N 1
ATOM 711 C CA . GLY A 1 88 ? -10.459 1.494 -9.424 1.00 97.88 88 GLY A CA 1
ATOM 712 C C . GLY A 1 88 ? -11.358 1.276 -8.203 1.00 97.88 88 GLY A C 1
ATOM 713 O O . GLY A 1 88 ? -11.245 1.986 -7.202 1.00 97.88 88 GLY A O 1
ATOM 714 N N . ASP A 1 89 ? -12.237 0.276 -8.284 1.00 98.56 89 ASP A N 1
ATOM 715 C CA . ASP A 1 89 ? -13.214 -0.029 -7.231 1.00 98.56 89 ASP A CA 1
ATOM 716 C C . ASP A 1 89 ? -12.544 -0.426 -5.909 1.00 98.56 89 ASP A C 1
ATOM 718 O O . ASP A 1 89 ? -12.972 0.022 -4.846 1.00 98.56 89 ASP A O 1
ATOM 722 N N . ALA A 1 90 ? -11.440 -1.183 -5.962 1.00 98.50 90 ALA A N 1
ATOM 723 C CA . ALA A 1 90 ? -10.666 -1.540 -4.771 1.00 98.50 90 ALA A CA 1
ATOM 724 C C . ALA A 1 90 ? -10.140 -0.290 -4.046 1.00 98.50 90 ALA A C 1
ATOM 726 O O . ALA A 1 90 ? -10.245 -0.161 -2.824 1.00 98.50 90 ALA A O 1
ATOM 727 N N . GLY A 1 91 ? -9.636 0.676 -4.815 1.00 98.56 91 GLY A N 1
ATOM 728 C CA . GLY A 1 91 ? -9.221 1.976 -4.303 1.00 98.56 91 GLY A CA 1
ATOM 729 C C . GLY A 1 91 ? -10.365 2.794 -3.696 1.00 98.56 91 GLY A C 1
ATOM 730 O O . GLY A 1 91 ? -10.196 3.402 -2.638 1.00 98.56 91 GLY A O 1
ATOM 731 N N . ALA A 1 92 ? -11.546 2.769 -4.317 1.00 98.56 92 ALA A N 1
ATOM 732 C CA . ALA A 1 92 ? -12.736 3.446 -3.805 1.00 98.56 92 ALA A CA 1
ATOM 733 C C . ALA A 1 92 ? -13.242 2.836 -2.484 1.00 98.56 92 ALA A C 1
ATOM 735 O O . ALA A 1 92 ? -13.628 3.577 -1.573 1.00 98.56 92 ALA A O 1
ATOM 7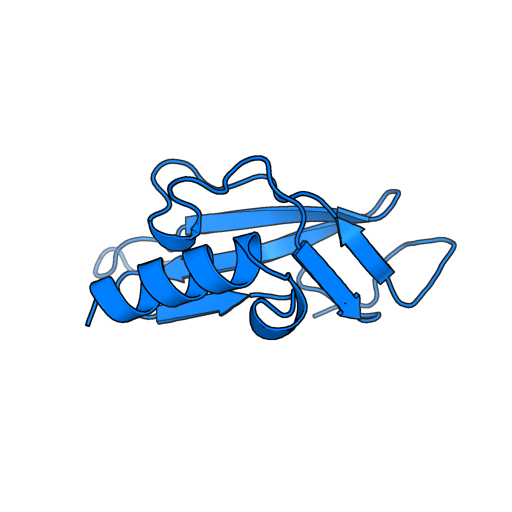36 N N . VAL A 1 93 ? -13.206 1.506 -2.344 1.00 98.56 93 VAL A N 1
ATOM 737 C CA . VAL A 1 93 ? -13.531 0.819 -1.082 1.00 98.56 93 VAL A CA 1
ATOM 738 C C . VAL A 1 93 ? -12.535 1.208 0.009 1.00 98.56 93 VAL A C 1
ATOM 740 O O . VAL A 1 93 ? -12.955 1.590 1.100 1.00 98.56 93 VAL A O 1
ATOM 743 N N . LEU A 1 94 ? -11.237 1.219 -0.299 1.00 97.88 94 LEU A N 1
ATOM 744 C CA . LEU A 1 94 ? -10.190 1.620 0.643 1.00 97.88 94 LEU A CA 1
ATOM 745 C C . LEU A 1 94 ? -10.365 3.073 1.129 1.00 97.88 94 LEU A C 1
ATOM 747 O O . LEU A 1 94 ? -10.308 3.338 2.331 1.00 97.88 94 LEU A O 1
ATOM 751 N N . LEU A 1 95 ? -10.669 4.016 0.229 1.00 97.62 95 LEU A N 1
ATOM 752 C CA . LEU A 1 95 ? -10.998 5.399 0.611 1.00 97.62 95 LEU A CA 1
ATOM 753 C C . LEU A 1 95 ? -12.288 5.482 1.439 1.00 97.62 95 LEU A C 1
ATOM 755 O O . LEU A 1 95 ? -12.368 6.264 2.386 1.00 97.62 95 LEU A O 1
ATOM 759 N N . SER A 1 96 ? -13.289 4.659 1.124 1.00 98.12 96 SER A N 1
ATOM 760 C CA . SER A 1 96 ? -14.533 4.586 1.898 1.00 98.12 96 SER A CA 1
ATOM 761 C C . SER A 1 96 ? -14.294 4.060 3.314 1.00 98.12 96 SER A C 1
ATOM 763 O O . SER A 1 96 ? -14.915 4.550 4.257 1.00 98.12 96 SER A O 1
ATOM 765 N N . ASN A 1 97 ? -13.388 3.094 3.484 1.00 97.38 97 ASN A N 1
ATOM 766 C CA . ASN A 1 97 ? -12.979 2.602 4.797 1.00 97.38 97 ASN A CA 1
ATOM 767 C C . ASN A 1 97 ? -12.342 3.720 5.626 1.00 97.38 97 ASN A C 1
ATOM 769 O O . ASN A 1 97 ? -12.665 3.836 6.805 1.00 97.38 97 ASN A O 1
ATOM 773 N N . TRP A 1 98 ? -11.524 4.578 5.005 1.00 96.06 98 TRP A N 1
ATOM 774 C CA . TRP A 1 98 ? -10.890 5.718 5.677 1.00 96.06 98 TRP A CA 1
ATOM 775 C C . TRP A 1 98 ? -11.907 6.746 6.156 1.00 96.06 98 TRP A C 1
ATOM 777 O O . TRP A 1 98 ? -11.903 7.117 7.328 1.00 96.06 98 TRP A O 1
ATOM 787 N N . VAL A 1 99 ? -12.827 7.156 5.279 1.00 95.75 99 VAL A N 1
ATOM 788 C CA . VAL A 1 99 ? -13.867 8.141 5.618 1.00 95.75 99 VAL A CA 1
ATOM 789 C C . VAL A 1 99 ? -14.755 7.656 6.768 1.00 95.75 99 VAL A C 1
ATOM 791 O O . VAL A 1 99 ? -15.171 8.463 7.591 1.00 95.75 99 VAL A O 1
ATOM 794 N N . LYS A 1 100 ? -15.016 6.347 6.872 1.00 94.19 100 LYS A N 1
ATOM 795 C CA . LYS A 1 100 ? -15.806 5.759 7.970 1.00 94.19 100 LYS A CA 1
ATOM 796 C C . LYS A 1 100 ? -15.117 5.808 9.342 1.00 94.19 100 LYS A C 1
ATOM 798 O O . LYS A 1 100 ? -15.784 5.519 10.330 1.00 94.19 100 LYS A O 1
ATOM 803 N N . GLN A 1 101 ? -13.820 6.118 9.411 1.00 88.69 101 GLN A N 1
ATOM 804 C CA . GLN A 1 101 ? -13.087 6.265 10.679 1.00 88.69 101 GLN A CA 1
ATOM 805 C C . GLN A 1 101 ? -13.069 7.705 11.218 1.00 88.69 101 GLN A C 1
ATOM 807 O O . GLN A 1 101 ? -12.470 7.938 12.271 1.00 88.69 101 GLN A O 1
ATOM 812 N N . LEU A 1 102 ? -13.660 8.661 10.491 1.00 81.62 102 LEU A N 1
ATOM 813 C CA . LEU A 1 102 ? -13.838 10.051 10.929 1.00 81.62 102 LEU A CA 1
ATOM 814 C C . LEU A 1 102 ? -15.025 10.176 11.891 1.00 81.62 102 LEU A C 1
ATOM 816 O O . LEU A 1 102 ? -14.891 10.961 12.857 1.00 81.62 102 LEU A O 1
#

Radius of gyration: 13.62 Å; chains: 1; bounding box: 32×20×39 Å

pLDDT: mean 95.22, std 5.6, range [72.56, 98.88]